Protein AF-0000000077282427 (afdb_homodimer)

Foldseek 3Di:
DDAQKEKEADPVDPVRVVVVVVCVVVVPDYHYHYDDVVVVRLVDPVNCVLPVVSDDTWIGGHPDTDDDD/DDAQKEKEADPVDPVRVVVVVVCVVVVPDYHYHYDDVVVVRLVDPVNCVLPVVSDDTWIGGHPDTDDDD

Organism: Petrolisthes cinctipes (NCBI:txid88211)

Structure (mmCIF, N/CA/C/O backbone):
data_AF-0000000077282427-model_v1
#
loop_
_entity.id
_entity.type
_entity.pdbx_description
1 polymer 'GST N-terminal domain-containing protein'
#
loop_
_atom_site.group_PDB
_atom_site.id
_atom_site.type_symbol
_atom_site.label_atom_id
_atom_site.label_alt_id
_atom_site.label_comp_id
_atom_site.label_asym_id
_atom_site.label_entity_id
_atom_site.label_seq_id
_atom_site.pdbx_PDB_ins_code
_atom_site.Cartn_x
_atom_site.Cartn_y
_atom_site.Cartn_z
_atom_site.occupancy
_atom_site.B_iso_or_equiv
_atom_site.auth_seq_id
_atom_site.auth_comp_id
_atom_site.auth_asym_id
_atom_site.auth_atom_id
_atom_site.pdbx_PDB_model_num
ATOM 1 N N . MET A 1 1 ? -21.703 -11.555 0.45 1 55.91 1 MET A N 1
ATOM 2 C CA . MET A 1 1 ? -21.047 -11.281 -0.827 1 55.91 1 MET A CA 1
ATOM 3 C C . MET A 1 1 ? -19.578 -11.703 -0.793 1 55.91 1 MET A C 1
ATOM 5 O O . MET A 1 1 ? -18.906 -11.531 0.222 1 55.91 1 MET A O 1
ATOM 9 N N . SER A 1 2 ? -19.141 -12.656 -1.739 1 75.31 2 SER A N 1
ATOM 10 C CA . SER A 1 2 ? -17.844 -13.305 -1.682 1 75.31 2 SER A CA 1
ATOM 11 C C . SER A 1 2 ? -16.703 -12.297 -1.83 1 75.31 2 SER A C 1
ATOM 13 O O . SER A 1 2 ? -16.875 -11.258 -2.477 1 75.31 2 SER A O 1
ATOM 15 N N . VAL A 1 3 ? -15.781 -12.391 -0.986 1 85.12 3 VAL A N 1
ATOM 16 C CA . VAL A 1 3 ? -14.633 -11.484 -1.029 1 85.12 3 VAL A CA 1
ATOM 17 C C . VAL A 1 3 ? -13.914 -11.625 -2.369 1 85.12 3 VAL A C 1
ATOM 19 O O . VAL A 1 3 ? -13.461 -12.711 -2.727 1 85.12 3 VAL A O 1
ATOM 22 N N . THR A 1 4 ? -13.945 -10.586 -3.104 1 93 4 THR A N 1
ATOM 23 C CA . THR A 1 4 ? -13.359 -10.656 -4.438 1 93 4 THR A CA 1
ATOM 24 C C . THR A 1 4 ? -11.945 -10.078 -4.445 1 93 4 THR A C 1
ATOM 26 O O . THR A 1 4 ? -11.172 -10.336 -5.363 1 93 4 THR A O 1
ATOM 29 N N . LEU A 1 5 ? -11.648 -9.383 -3.465 1 97.12 5 LEU A N 1
ATOM 30 C CA . LEU A 1 5 ? -10.344 -8.727 -3.406 1 97.12 5 LEU A CA 1
ATOM 31 C C . LEU A 1 5 ? -9.281 -9.672 -2.855 1 97.12 5 LEU A C 1
ATOM 33 O O . LEU A 1 5 ? -9.461 -10.25 -1.782 1 97.12 5 LEU A O 1
ATOM 37 N N . VAL A 1 6 ? -8.211 -9.875 -3.668 1 97.75 6 VAL A N 1
ATOM 3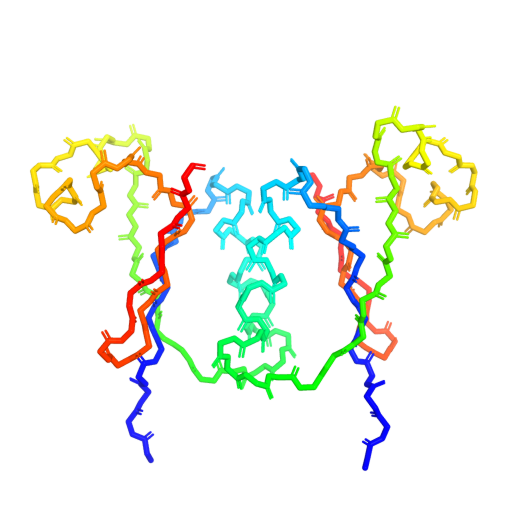8 C CA . VAL A 1 6 ? -7.066 -10.68 -3.252 1 97.75 6 VAL A CA 1
ATOM 39 C C . VAL A 1 6 ? -5.781 -9.867 -3.408 1 97.75 6 VAL A C 1
ATOM 41 O O . VAL A 1 6 ? -5.547 -9.266 -4.457 1 97.75 6 VAL A O 1
ATOM 44 N N . ILE A 1 7 ? -5.023 -9.836 -2.371 1 97.88 7 ILE A N 1
ATOM 45 C CA . ILE A 1 7 ? -3.752 -9.125 -2.391 1 97.88 7 ILE A CA 1
ATOM 46 C C . ILE A 1 7 ? -2.605 -10.102 -2.135 1 97.88 7 ILE A C 1
ATOM 48 O O . ILE A 1 7 ? -2.646 -10.875 -1.178 1 97.88 7 ILE A O 1
ATOM 52 N N . THR A 1 8 ? -1.643 -10.125 -3.008 1 98.12 8 THR A N 1
ATOM 53 C CA . THR A 1 8 ? -0.442 -10.922 -2.777 1 98.12 8 THR A CA 1
ATOM 54 C C . THR A 1 8 ? 0.535 -10.172 -1.871 1 98.12 8 THR A C 1
ATOM 56 O O . THR A 1 8 ? 0.976 -9.07 -2.199 1 98.12 8 THR A O 1
ATOM 59 N N . VAL A 1 9 ? 0.857 -10.844 -0.788 1 97.12 9 VAL A N 1
ATOM 60 C CA . VAL A 1 9 ? 1.595 -10.086 0.213 1 97.12 9 VAL A CA 1
ATOM 61 C C . VAL A 1 9 ? 2.805 -10.883 0.687 1 97.12 9 VAL A C 1
ATOM 63 O O . VAL A 1 9 ? 2.848 -12.109 0.53 1 97.12 9 VAL A O 1
ATOM 66 N N . ASP A 1 10 ? 3.852 -10.18 1.035 1 96.75 10 ASP A N 1
ATOM 67 C CA . ASP A 1 10 ? 5.004 -10.625 1.811 1 96.75 10 ASP A CA 1
ATOM 68 C C . ASP A 1 10 ? 5.332 -9.633 2.926 1 96.75 10 ASP A C 1
ATOM 70 O O . ASP A 1 10 ? 5.375 -8.422 2.697 1 96.75 10 ASP A O 1
ATOM 74 N N . HIS A 1 11 ? 5.598 -10.164 4.102 1 90.06 11 HIS A N 1
ATOM 75 C CA . HIS A 1 11 ? 5.82 -9.289 5.246 1 90.06 11 HIS A CA 1
ATOM 76 C C . HIS A 1 11 ? 7.102 -8.477 5.078 1 90.06 11 HIS A C 1
ATOM 78 O O . HIS A 1 11 ? 7.27 -7.438 5.723 1 90.06 11 HIS A O 1
ATOM 84 N N . LEU A 1 12 ? 7.918 -8.914 4.207 1 92.94 12 LEU A N 1
ATOM 85 C CA . LEU A 1 12 ? 9.203 -8.25 4.023 1 92.94 12 LEU A CA 1
ATOM 86 C C . LEU A 1 12 ? 9.094 -7.137 2.988 1 92.94 12 LEU A C 1
ATOM 88 O O . LEU A 1 12 ? 9.977 -6.281 2.891 1 92.94 12 LEU A O 1
ATOM 92 N N . SER A 1 13 ? 8.07 -7.207 2.27 1 94.69 13 SER A N 1
ATOM 93 C CA . SER A 1 13 ? 7.844 -6.184 1.251 1 94.69 13 SER A CA 1
ATOM 94 C C . SER A 1 13 ? 7.109 -4.98 1.827 1 94.69 13 SER A C 1
ATOM 96 O O . SER A 1 13 ? 5.977 -5.109 2.305 1 94.69 13 SER A O 1
ATOM 98 N N . GLN A 1 14 ? 7.656 -3.84 1.686 1 93.88 14 GLN A N 1
ATOM 99 C CA . GLN A 1 14 ? 7.062 -2.633 2.252 1 93.88 14 GLN A CA 1
ATOM 100 C C . GLN A 1 14 ? 5.746 -2.293 1.561 1 93.88 14 GLN A C 1
ATOM 102 O O . GLN A 1 14 ? 4.73 -2.066 2.223 1 93.88 14 GLN A O 1
ATOM 107 N N . PRO A 1 15 ? 5.68 -2.225 0.26 1 96.19 15 PRO A N 1
ATOM 108 C CA . PRO A 1 15 ? 4.402 -1.91 -0.39 1 96.19 15 PRO A CA 1
ATOM 109 C C . PRO A 1 15 ? 3.316 -2.939 -0.088 1 96.19 15 PRO A C 1
ATOM 111 O O . PRO A 1 15 ? 2.148 -2.578 0.073 1 96.19 15 PRO A O 1
ATOM 114 N N . ALA A 1 16 ? 3.658 -4.191 -0.053 1 96.75 16 ALA A N 1
ATOM 115 C CA . ALA A 1 16 ? 2.68 -5.234 0.238 1 96.75 16 ALA A CA 1
ATOM 116 C C . ALA A 1 16 ? 2.182 -5.133 1.678 1 96.75 16 ALA A C 1
ATOM 118 O O . ALA A 1 16 ? 0.985 -5.277 1.938 1 96.75 16 ALA A O 1
ATOM 119 N N . ARG A 1 17 ? 3.145 -4.883 2.475 1 95.31 17 ARG A N 1
ATOM 120 C CA . ARG A 1 17 ? 2.783 -4.73 3.879 1 95.31 17 ARG A CA 1
ATOM 121 C C . ARG A 1 17 ? 1.87 -3.527 4.082 1 95.31 17 ARG A C 1
ATOM 123 O O . ARG A 1 17 ? 0.914 -3.59 4.859 1 95.31 17 ARG A O 1
ATOM 130 N N . ALA A 1 18 ? 2.16 -2.475 3.414 1 95.56 18 ALA A N 1
ATOM 131 C CA . ALA A 1 18 ? 1.33 -1.274 3.492 1 95.56 18 ALA A CA 1
ATOM 132 C C . ALA A 1 18 ? -0.103 -1.57 3.059 1 95.56 18 ALA A C 1
ATOM 134 O O . ALA A 1 18 ? -1.058 -1.117 3.695 1 95.56 18 ALA A O 1
ATOM 135 N N . LEU A 1 19 ? -0.256 -2.354 2.025 1 97.31 19 LEU A N 1
ATOM 136 C CA . LEU A 1 19 ? -1.589 -2.697 1.54 1 97.31 19 LEU A CA 1
ATOM 137 C C . LEU A 1 19 ? -2.338 -3.545 2.564 1 97.31 19 LEU A C 1
ATOM 139 O O . LEU A 1 19 ? -3.518 -3.309 2.826 1 97.31 19 LEU A O 1
ATOM 143 N N . SER A 1 20 ? -1.647 -4.527 3.08 1 96.38 20 SER A N 1
ATOM 144 C CA . SER A 1 20 ? -2.252 -5.391 4.09 1 96.38 20 SER A CA 1
ATOM 145 C C . SER A 1 20 ? -2.729 -4.586 5.293 1 96.38 20 SER A C 1
ATOM 147 O O . SER A 1 20 ? -3.85 -4.777 5.77 1 96.38 20 SER A O 1
ATOM 149 N N . LEU A 1 21 ? -1.92 -3.695 5.727 1 95.62 21 LEU A N 1
ATOM 150 C CA . LEU A 1 21 ? -2.24 -2.865 6.883 1 95.62 21 LEU A CA 1
ATOM 151 C C . LEU A 1 21 ? -3.453 -1.986 6.602 1 95.62 21 LEU A C 1
ATOM 153 O O . LEU A 1 21 ? -4.355 -1.877 7.438 1 95.62 21 LEU A O 1
ATOM 157 N N . LEU A 1 22 ? -3.434 -1.396 5.434 1 97 22 LEU A N 1
ATOM 158 C CA . LEU A 1 22 ? -4.566 -0.541 5.09 1 97 22 LEU A CA 1
ATOM 159 C C . LEU A 1 22 ? -5.867 -1.332 5.102 1 97 22 LEU A C 1
ATOM 161 O O . LEU A 1 22 ? -6.871 -0.874 5.652 1 97 22 LEU A O 1
ATOM 165 N N . CYS A 1 23 ? -5.871 -2.482 4.5 1 97.25 23 CYS A N 1
ATOM 166 C CA . CYS A 1 23 ? -7.074 -3.312 4.461 1 97.25 23 CYS A CA 1
ATOM 167 C C . CYS A 1 23 ? -7.574 -3.613 5.867 1 97.25 23 CYS A C 1
ATOM 169 O O . CYS A 1 23 ? -8.781 -3.609 6.113 1 97.25 23 CYS A O 1
ATOM 171 N N . ARG A 1 24 ? -6.645 -3.842 6.734 1 95.44 24 ARG A N 1
ATOM 172 C CA . ARG A 1 24 ? -7.008 -4.148 8.117 1 95.44 24 ARG A CA 1
ATOM 173 C C . ARG A 1 24 ? -7.578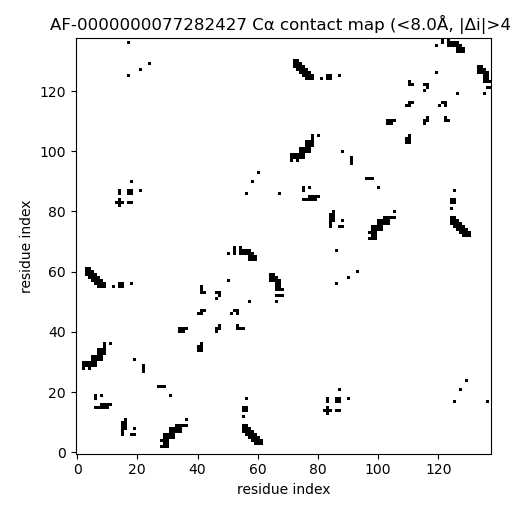 -2.92 8.82 1 95.44 24 ARG A C 1
ATOM 175 O O . ARG A 1 24 ? -8.57 -3.018 9.547 1 95.44 24 ARG A O 1
ATOM 182 N N . VAL A 1 25 ? -7.027 -1.863 8.594 1 94.62 25 VAL A N 1
ATOM 183 C CA . VAL A 1 25 ? -7.43 -0.617 9.242 1 94.62 25 VAL A CA 1
ATOM 184 C C . VAL A 1 25 ? -8.859 -0.261 8.828 1 94.62 25 VAL A C 1
ATOM 186 O O . VAL A 1 25 ? -9.68 0.101 9.68 1 94.62 25 VAL A O 1
ATOM 189 N N . ILE A 1 26 ? -9.18 -0.417 7.59 1 95.25 26 ILE A N 1
ATOM 190 C CA . ILE A 1 26 ? -10.492 0.023 7.117 1 95.25 26 ILE A CA 1
ATOM 191 C C . ILE A 1 26 ? -11.453 -1.161 7.094 1 95.25 26 ILE A C 1
ATOM 193 O O . ILE A 1 26 ? -12.586 -1.039 6.613 1 95.25 26 ILE A O 1
ATOM 197 N N . LYS A 1 27 ? -10.945 -2.303 7.48 1 95.69 27 LYS A N 1
ATOM 198 C CA . LYS A 1 27 ? -11.727 -3.535 7.566 1 95.69 27 LYS A CA 1
ATOM 199 C C . LYS A 1 27 ? -12.328 -3.9 6.211 1 95.69 27 LYS A C 1
ATOM 201 O O . LYS A 1 27 ? -13.492 -4.301 6.125 1 95.69 27 LYS A O 1
ATOM 206 N N . ALA A 1 28 ? -11.516 -3.676 5.254 1 95.88 28 ALA A N 1
ATOM 207 C CA . ALA A 1 28 ? -11.93 -4.09 3.916 1 95.88 28 ALA A CA 1
ATOM 208 C C . ALA A 1 28 ? -11.844 -5.605 3.76 1 95.88 28 ALA A C 1
ATOM 210 O O . ALA A 1 28 ? -10.773 -6.195 3.936 1 95.88 28 ALA A O 1
ATOM 211 N N . PRO A 1 29 ? -12.977 -6.207 3.453 1 96.38 29 PRO A N 1
ATOM 212 C CA . PRO A 1 29 ? -12.875 -7.645 3.205 1 96.38 29 PRO A CA 1
ATOM 213 C C . PRO A 1 29 ? -11.914 -7.984 2.066 1 96.38 29 PRO A C 1
ATOM 215 O O . PRO A 1 29 ? -12.039 -7.441 0.966 1 96.38 29 PRO A O 1
ATOM 218 N N . HIS A 1 30 ? -10.922 -8.797 2.43 1 97.56 30 HIS A N 1
ATOM 219 C CA . HIS A 1 30 ? -9.945 -9.195 1.429 1 97.56 30 HIS A CA 1
ATOM 220 C C . HIS A 1 30 ? -9.281 -10.523 1.804 1 97.56 30 HIS A C 1
ATOM 222 O O . HIS A 1 30 ? -9.312 -10.922 2.969 1 97.56 30 HIS A O 1
ATOM 228 N N . ASN A 1 31 ? -8.805 -11.148 0.784 1 97.31 31 ASN A N 1
ATOM 229 C CA . ASN A 1 31 ? -7.934 -12.297 0.981 1 97.31 31 ASN A CA 1
ATOM 230 C C . ASN A 1 31 ? -6.48 -11.953 0.673 1 97.31 31 ASN A C 1
ATOM 232 O O . ASN A 1 31 ? -6.203 -11.086 -0.16 1 97.31 31 ASN A O 1
ATOM 236 N N . GLU A 1 32 ? -5.617 -12.641 1.448 1 97.5 32 GLU A N 1
ATOM 237 C CA . GLU A 1 32 ? -4.191 -12.453 1.186 1 97.5 32 GLU A CA 1
ATOM 238 C C . GLU A 1 32 ? -3.561 -13.734 0.641 1 97.5 32 GLU A C 1
ATOM 240 O O . GLU A 1 32 ? -3.828 -14.828 1.144 1 97.5 32 GLU A O 1
ATOM 245 N N . LYS A 1 33 ? -2.941 -13.57 -0.426 1 97.25 33 LYS A N 1
ATOM 246 C CA . LYS A 1 33 ? -2.07 -14.625 -0.943 1 97.25 33 LYS A CA 1
ATOM 247 C C . LYS A 1 33 ? -0.619 -14.391 -0.533 1 97.25 33 LYS A C 1
ATOM 249 O O . LYS A 1 33 ? 0.012 -13.43 -0.987 1 97.25 33 LYS A O 1
ATOM 254 N N . TYR A 1 34 ? -0.151 -15.297 0.272 1 97.06 34 TYR A N 1
ATOM 255 C CA . TYR A 1 34 ? 1.194 -15.109 0.803 1 97.06 34 TYR A CA 1
ATOM 256 C C . TYR A 1 34 ? 2.236 -15.742 -0.11 1 97.06 34 TYR A C 1
ATOM 258 O O . TYR A 1 34 ? 2.062 -16.875 -0.566 1 97.06 34 TYR A O 1
ATOM 266 N N . ILE A 1 35 ? 3.283 -14.961 -0.37 1 96.06 35 ILE A N 1
ATOM 267 C CA . ILE A 1 35 ? 4.453 -15.484 -1.069 1 96.06 35 ILE A CA 1
ATOM 268 C C . ILE A 1 35 ? 5.719 -15.133 -0.286 1 96.06 35 ILE A C 1
ATOM 270 O O . ILE A 1 35 ? 5.715 -14.211 0.533 1 96.06 35 ILE A O 1
ATOM 274 N N . GLN A 1 36 ? 6.738 -15.953 -0.479 1 96.56 36 GLN A N 1
ATOM 275 C CA . GLN A 1 36 ? 8.008 -15.734 0.209 1 96.56 36 GLN A CA 1
ATOM 276 C C . GLN A 1 36 ? 9.07 -15.203 -0.75 1 96.56 36 GLN A C 1
ATOM 278 O O . GLN A 1 36 ? 9.68 -15.977 -1.492 1 96.56 36 GLN A O 1
ATOM 283 N N . LEU A 1 37 ? 9.297 -13.969 -0.61 1 96.31 37 LEU A N 1
ATOM 284 C CA . LEU A 1 37 ? 10.297 -13.344 -1.473 1 96.31 37 LEU A CA 1
ATOM 285 C C . LEU A 1 37 ? 11.68 -13.93 -1.229 1 96.31 37 LEU A C 1
ATOM 287 O O . LEU A 1 37 ? 12.422 -14.188 -2.176 1 96.31 37 LEU A O 1
ATOM 291 N N . MET A 1 38 ? 11.914 -14.148 -0.03 1 96.06 38 MET A N 1
ATOM 292 C CA . MET A 1 38 ? 13.234 -14.641 0.364 1 96.06 38 MET A CA 1
ATOM 293 C C . MET A 1 38 ? 13.5 -16.016 -0.241 1 96.06 38 MET A C 1
ATOM 295 O O . MET A 1 38 ? 14.656 -16.406 -0.404 1 96.06 38 MET A O 1
ATOM 299 N N . LYS A 1 39 ? 12.492 -16.766 -0.554 1 96.69 39 LYS A N 1
ATOM 300 C CA . LYS A 1 39 ? 12.633 -18.078 -1.158 1 96.69 39 LYS A CA 1
ATOM 301 C C . LYS A 1 39 ? 12.539 -18 -2.68 1 96.69 39 LYS A C 1
ATOM 303 O O . LYS A 1 39 ? 12.555 -19.031 -3.363 1 96.69 39 LYS A O 1
ATOM 308 N N . GLY A 1 40 ? 12.367 -16.875 -3.16 1 96.5 40 GLY A N 1
ATOM 309 C CA . GLY A 1 40 ? 12.352 -16.656 -4.598 1 96.5 40 GLY A CA 1
ATOM 310 C C . GLY A 1 40 ? 11.039 -17.047 -5.25 1 96.5 40 GLY A C 1
ATOM 311 O O . GLY A 1 40 ? 11 -17.344 -6.445 1 96.5 40 GLY A O 1
ATOM 312 N N . GLN A 1 41 ? 9.992 -17.078 -4.539 1 96.81 41 GLN A N 1
ATOM 313 C CA . GLN A 1 41 ? 8.703 -17.5 -5.082 1 96.81 41 GLN A CA 1
ATOM 314 C C . GLN A 1 41 ? 8.203 -16.516 -6.129 1 96.81 41 GLN A C 1
ATOM 316 O O . GLN A 1 41 ? 7.477 -16.906 -7.051 1 96.81 41 GLN A O 1
ATOM 321 N N . HIS A 1 42 ? 8.57 -15.289 -6.047 1 95.62 42 HIS A N 1
ATOM 322 C CA . HIS A 1 42 ? 8.164 -14.266 -7.004 1 95.62 42 HIS A CA 1
ATOM 323 C C . HIS A 1 42 ? 8.891 -14.438 -8.336 1 95.62 42 HIS A C 1
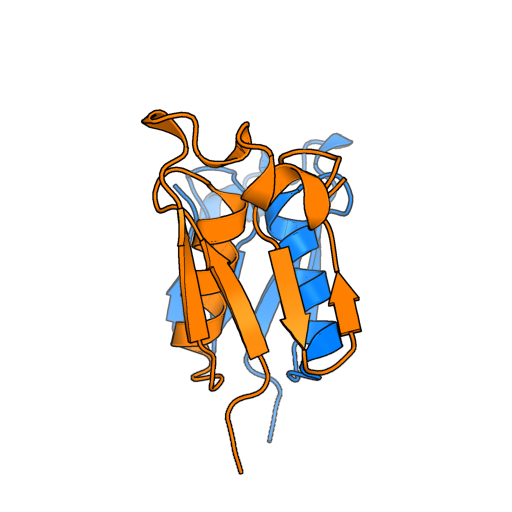ATOM 325 O O . HIS A 1 42 ? 8.555 -13.781 -9.32 1 95.62 42 HIS A O 1
ATOM 331 N N . LEU A 1 43 ? 9.875 -15.352 -8.273 1 96.31 43 LEU A N 1
ATOM 332 C CA . LEU A 1 43 ? 10.656 -15.594 -9.484 1 96.31 43 LEU A CA 1
ATOM 333 C C . LEU A 1 43 ? 10.164 -16.844 -10.211 1 96.31 43 LEU A C 1
ATOM 335 O O . LEU A 1 43 ? 10.562 -17.094 -11.352 1 96.31 43 LEU A O 1
ATOM 339 N N . ARG A 1 44 ? 9.328 -17.609 -9.633 1 96.75 44 ARG A N 1
ATOM 340 C CA . ARG A 1 44 ? 8.82 -18.844 -10.219 1 96.75 44 ARG A CA 1
ATOM 341 C C . ARG A 1 44 ? 7.848 -18.547 -11.359 1 96.75 44 ARG A C 1
ATOM 343 O O . ARG A 1 44 ? 7.18 -17.516 -11.352 1 96.75 44 ARG A O 1
ATOM 350 N N . LYS A 1 45 ? 7.711 -19.547 -12.203 1 97.06 45 LYS A N 1
ATOM 351 C CA . LYS A 1 45 ? 6.859 -19.391 -13.383 1 97.06 45 LYS A CA 1
ATOM 352 C C . LYS A 1 45 ? 5.402 -19.172 -12.984 1 97.06 45 LYS A C 1
ATOM 354 O O . LYS A 1 45 ? 4.695 -18.375 -13.602 1 97.06 45 LYS A O 1
ATOM 359 N N . SER A 1 46 ? 5.012 -19.828 -12.023 1 95.62 46 SER A N 1
ATOM 360 C CA . SER A 1 46 ? 3.637 -19.703 -11.547 1 95.62 46 SER A CA 1
ATOM 361 C C . SER A 1 46 ? 3.305 -18.266 -11.188 1 95.62 46 SER A C 1
ATOM 363 O O . SER A 1 46 ? 2.178 -17.812 -11.398 1 95.62 46 SER A O 1
ATOM 365 N N . PHE A 1 47 ? 4.332 -17.578 -10.586 1 96.94 47 PHE A N 1
ATOM 366 C CA . PHE A 1 47 ? 4.125 -16.172 -10.219 1 96.94 47 PHE A CA 1
ATOM 367 C C . PHE A 1 47 ? 4.355 -15.266 -11.414 1 96.94 47 PHE A C 1
ATOM 369 O O . PHE A 1 47 ? 3.588 -14.328 -11.641 1 96.94 47 PHE A O 1
ATOM 376 N N . THR A 1 48 ? 5.324 -15.625 -12.203 1 95.81 48 THR A N 1
ATOM 377 C CA . THR A 1 48 ? 5.684 -14.734 -13.312 1 95.81 48 THR A CA 1
ATOM 378 C C . THR A 1 48 ? 4.609 -14.766 -14.391 1 95.81 48 THR A C 1
ATOM 380 O O . THR A 1 48 ? 4.473 -13.805 -15.164 1 95.81 48 THR A O 1
ATOM 383 N N . ASP A 1 49 ? 3.787 -15.773 -14.461 1 96.19 49 ASP A N 1
ATOM 384 C CA . ASP A 1 49 ? 2.654 -15.844 -15.383 1 96.19 49 ASP A CA 1
ATOM 385 C C . ASP A 1 49 ? 1.578 -14.828 -15.008 1 96.19 49 ASP A C 1
ATOM 387 O O . ASP A 1 49 ? 0.831 -14.367 -15.867 1 96.19 49 ASP A O 1
ATOM 391 N N . VAL A 1 50 ? 1.451 -14.523 -13.828 1 93.06 50 VAL A N 1
ATOM 392 C CA . VAL A 1 50 ? 0.46 -13.578 -13.32 1 93.06 50 VAL A CA 1
ATOM 393 C C . VAL A 1 50 ? 1.002 -12.156 -13.43 1 93.06 50 VAL A C 1
ATOM 395 O O . VAL A 1 50 ? 0.308 -11.258 -13.906 1 93.06 50 VAL A O 1
ATOM 398 N N . ASN A 1 51 ? 2.268 -11.953 -12.898 1 95.25 51 ASN A N 1
ATOM 399 C CA . ASN A 1 51 ? 2.941 -10.664 -12.914 1 95.25 51 ASN A CA 1
ATOM 400 C C . ASN A 1 51 ? 4.344 -10.766 -13.508 1 95.25 51 ASN A C 1
ATOM 402 O O . ASN A 1 51 ? 5.293 -11.133 -12.812 1 95.25 51 ASN A O 1
ATOM 406 N N . PRO A 1 52 ? 4.48 -10.398 -14.68 1 95.94 52 PRO A N 1
ATOM 407 C CA . PRO A 1 52 ? 5.773 -10.531 -15.352 1 95.94 52 PRO A CA 1
ATOM 408 C C . PRO A 1 52 ? 6.836 -9.594 -14.781 1 95.94 52 PRO A C 1
ATOM 410 O O . PRO A 1 52 ? 8.023 -9.758 -15.055 1 95.94 52 PRO A O 1
ATOM 413 N N . PHE A 1 53 ? 6.449 -8.641 -14 1 95 53 PHE A N 1
ATOM 414 C CA . PHE A 1 53 ? 7.398 -7.699 -13.406 1 95 53 PHE A CA 1
ATOM 415 C C . PHE A 1 53 ? 8.039 -8.289 -12.156 1 95 53 PHE A C 1
ATOM 417 O O . PHE A 1 53 ? 9.016 -7.75 -11.641 1 95 53 PHE A O 1
ATOM 424 N N . LYS A 1 54 ? 7.426 -9.391 -11.625 1 95.06 54 LYS A N 1
ATOM 425 C CA . LYS A 1 54 ? 7.98 -10.156 -10.516 1 95.06 54 LYS A CA 1
ATOM 426 C C . LYS A 1 54 ? 7.988 -9.328 -9.227 1 95.06 54 LYS A C 1
ATOM 428 O O . LYS A 1 54 ? 8.867 -9.5 -8.383 1 95.06 54 LYS A O 1
ATOM 433 N N . LYS A 1 55 ? 7.047 -8.367 -9.148 1 94.19 55 LYS A N 1
ATOM 434 C CA . LYS A 1 55 ? 6.957 -7.473 -7.996 1 94.19 55 LYS A CA 1
ATOM 435 C C . LYS A 1 55 ? 5.656 -7.699 -7.227 1 94.19 55 LYS A C 1
ATOM 437 O O . LYS A 1 55 ? 4.656 -8.133 -7.801 1 94.19 55 LYS A O 1
ATOM 442 N N . ILE A 1 56 ? 5.762 -7.391 -5.934 1 95.56 56 ILE A N 1
ATOM 443 C 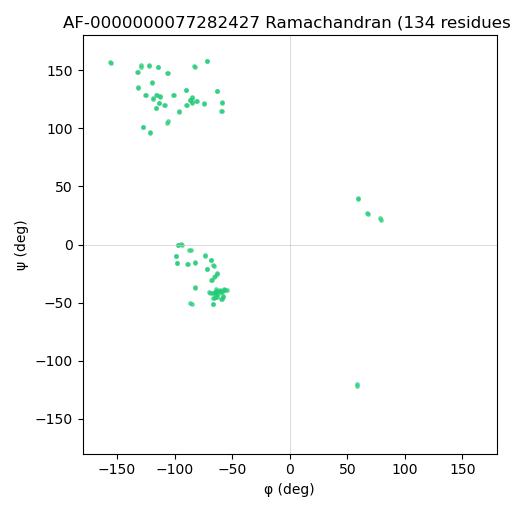CA . ILE A 1 56 ? 4.551 -7.383 -5.121 1 95.56 56 ILE A CA 1
ATOM 444 C C . ILE A 1 56 ? 4.367 -6.012 -4.477 1 95.56 56 ILE A C 1
ATOM 446 O O . ILE A 1 56 ? 5.332 -5.262 -4.312 1 95.56 56 ILE A O 1
ATOM 450 N N . PRO A 1 57 ? 3.018 -5.605 -4.133 1 97 57 PRO A N 1
ATOM 451 C CA . PRO A 1 57 ? 1.812 -6.438 -4.121 1 97 57 PRO A CA 1
ATOM 452 C C . PRO A 1 57 ? 1.18 -6.582 -5.504 1 97 57 PRO A C 1
ATOM 454 O O . PRO A 1 57 ? 1.433 -5.762 -6.391 1 97 57 PRO A O 1
ATOM 457 N N . VAL A 1 58 ? 0.456 -7.711 -5.703 1 97.5 58 VAL A N 1
ATOM 458 C CA . VAL A 1 58 ? -0.521 -7.871 -6.773 1 97.5 58 VAL A CA 1
ATOM 459 C C . VAL A 1 58 ? -1.933 -7.703 -6.215 1 97.5 58 VAL A C 1
ATOM 461 O O . VAL A 1 58 ? -2.273 -8.289 -5.184 1 97.5 58 VAL A O 1
ATOM 464 N N . ILE A 1 59 ? -2.732 -6.875 -6.816 1 97.62 59 ILE A N 1
ATOM 465 C CA . ILE A 1 59 ? -4.113 -6.66 -6.398 1 97.62 59 ILE A CA 1
ATOM 466 C C . ILE A 1 59 ? -5.066 -7.273 -7.426 1 97.62 59 ILE A C 1
ATOM 468 O O . ILE A 1 59 ? -5.012 -6.941 -8.609 1 97.62 59 ILE A O 1
ATOM 472 N N . GLN A 1 60 ? -5.855 -8.188 -7.004 1 97.25 60 GLN A N 1
ATOM 473 C CA . GLN A 1 60 ? -6.895 -8.797 -7.824 1 97.25 60 GLN A CA 1
ATOM 474 C C . GLN A 1 60 ? -8.281 -8.508 -7.258 1 97.25 60 GLN A C 1
ATOM 476 O O . GLN A 1 60 ? -8.594 -8.883 -6.125 1 97.25 60 GLN A O 1
ATOM 481 N N . ASP A 1 61 ? -9.094 -7.82 -8.008 1 96.56 61 ASP A N 1
ATOM 482 C CA . ASP A 1 61 ? -10.484 -7.562 -7.641 1 96.56 61 ASP A CA 1
ATOM 483 C C . ASP A 1 61 ? -11.438 -8.102 -8.703 1 96.56 61 ASP A C 1
ATOM 485 O O . ASP A 1 61 ? -11.742 -7.41 -9.68 1 96.56 61 ASP A O 1
ATOM 489 N N . GLY A 1 62 ? -11.883 -9.281 -8.391 1 93.94 62 GLY A N 1
ATOM 490 C CA . GLY A 1 62 ? -12.625 -9.945 -9.445 1 93.94 62 GLY A CA 1
ATOM 491 C C . GLY A 1 62 ? -11.828 -10.125 -10.719 1 93.94 62 GLY A C 1
ATOM 492 O O . GLY A 1 62 ? -10.773 -10.766 -10.711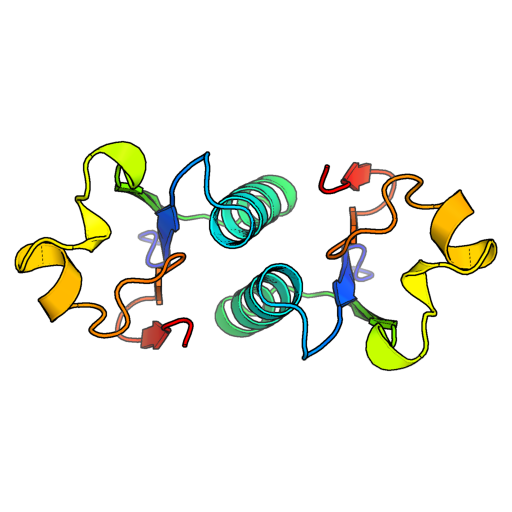 1 93.94 62 GLY A O 1
ATOM 493 N N . ASN A 1 63 ? -12.281 -9.586 -11.742 1 94.69 63 ASN A N 1
ATOM 494 C CA . ASN A 1 63 ? -11.602 -9.719 -13.023 1 94.69 63 ASN A CA 1
ATOM 495 C C . ASN A 1 63 ? -10.539 -8.633 -13.211 1 94.69 63 ASN A C 1
ATOM 497 O O . ASN A 1 63 ? -9.773 -8.664 -14.18 1 94.69 63 ASN A O 1
ATOM 501 N N . LEU A 1 64 ? -10.461 -7.766 -12.344 1 95.12 64 LEU A N 1
ATOM 502 C CA . LEU A 1 64 ? -9.5 -6.672 -12.422 1 95.12 64 LEU A CA 1
ATOM 503 C C . LEU A 1 64 ? -8.18 -7.059 -11.758 1 95.12 64 LEU A C 1
ATOM 505 O O . LEU A 1 64 ? -8.164 -7.48 -10.602 1 95.12 64 LEU A O 1
ATOM 509 N N . LEU A 1 65 ? -7.078 -7.035 -12.555 1 96.44 65 LEU A N 1
ATOM 510 C CA . LEU A 1 65 ? -5.727 -7.312 -12.062 1 96.44 65 LEU A CA 1
ATOM 511 C C . LEU A 1 65 ? -4.855 -6.062 -12.148 1 96.44 65 LEU A C 1
ATOM 513 O O . LEU A 1 65 ? -4.727 -5.457 -13.211 1 96.44 65 LEU A O 1
ATOM 517 N N . ILE A 1 66 ? -4.367 -5.688 -11.047 1 95.69 66 ILE A N 1
ATOM 518 C CA . ILE A 1 66 ? -3.504 -4.516 -10.984 1 95.69 66 ILE A CA 1
ATOM 519 C C . ILE A 1 66 ? -2.1 -4.93 -10.555 1 95.69 66 ILE A C 1
ATOM 521 O O . ILE A 1 66 ? -1.927 -5.582 -9.523 1 95.69 66 ILE A O 1
ATOM 525 N N . LEU A 1 67 ? -1.099 -4.496 -11.328 1 93.88 67 LEU A N 1
ATOM 526 C CA . LEU A 1 67 ? 0.293 -4.879 -11.109 1 93.88 67 LEU A CA 1
ATOM 527 C C . LEU A 1 67 ? 1.158 -3.65 -10.844 1 93.88 67 LEU A C 1
ATOM 529 O O . LEU A 1 67 ? 0.862 -2.559 -11.336 1 93.88 67 LEU A O 1
ATOM 533 N N . GLU A 1 68 ? 2.043 -3.797 -9.93 1 85.38 68 GLU A N 1
ATOM 534 C CA . GLU A 1 68 ? 3.066 -2.781 -9.703 1 85.38 68 GLU A CA 1
ATOM 535 C C . GLU A 1 68 ? 4.25 -2.977 -10.648 1 85.38 68 GLU A C 1
ATOM 537 O O . GLU A 1 68 ? 4.68 -4.105 -10.891 1 85.38 68 GLU A O 1
ATOM 542 N N . ARG A 1 69 ? 4.453 -1.841 -11.289 1 76.69 69 ARG A N 1
ATOM 543 C CA . ARG A 1 69 ? 5.559 -1.917 -12.234 1 76.69 69 ARG A CA 1
ATOM 544 C C . ARG A 1 69 ? 6.863 -1.444 -11.594 1 76.69 69 ARG A C 1
ATOM 546 O O . ARG A 1 69 ? 6.848 -0.591 -10.703 1 76.69 69 ARG A O 1
ATOM 553 N N . MET B 1 1 ? -21.281 10.422 6.387 1 56.19 1 MET B N 1
ATOM 554 C CA . MET B 1 1 ? -20.234 10.203 7.387 1 56.19 1 MET B CA 1
ATOM 555 C C . MET B 1 1 ? -18.875 10.68 6.871 1 56.19 1 MET B C 1
ATOM 557 O O . MET B 1 1 ? -18.562 10.523 5.691 1 56.19 1 MET B O 1
ATOM 561 N N . SER B 1 2 ? -18.203 11.656 7.613 1 75.44 2 SER B N 1
ATOM 562 C CA . SER B 1 2 ? -17.016 12.359 7.137 1 75.44 2 SER B CA 1
ATOM 563 C C . SER B 1 2 ? -15.852 11.398 6.918 1 75.44 2 SER B C 1
ATOM 565 O O . SER B 1 2 ? -15.758 10.367 7.586 1 75.44 2 SER B O 1
ATOM 567 N N . VAL B 1 3 ? -15.234 11.508 5.812 1 85.31 3 VAL B N 1
ATOM 568 C CA . VAL B 1 3 ? -14.094 10.656 5.488 1 85.31 3 VAL B CA 1
ATOM 569 C C . VAL B 1 3 ? -12.992 10.844 6.531 1 85.31 3 VAL B C 1
ATOM 571 O O . VAL B 1 3 ? -12.5 11.953 6.73 1 85.31 3 VAL B O 1
ATOM 574 N N . THR B 1 4 ? -12.734 9.82 7.246 1 93.12 4 THR B N 1
ATOM 575 C CA . THR B 1 4 ? -11.758 9.922 8.328 1 93.12 4 THR B CA 1
ATOM 576 C C . THR B 1 4 ? -10.391 9.406 7.875 1 93.12 4 THR B C 1
ATOM 578 O O . THR B 1 4 ? -9.375 9.695 8.508 1 93.12 4 THR B O 1
ATOM 581 N N . LEU B 1 5 ? -10.383 8.727 6.848 1 97.19 5 LEU B N 1
ATOM 582 C CA . LEU B 1 5 ? -9.141 8.125 6.371 1 97.19 5 LEU B CA 1
ATOM 583 C C . LEU B 1 5 ? -8.352 9.117 5.516 1 97.19 5 LEU B C 1
ATOM 585 O O . LEU B 1 5 ? -8.883 9.68 4.559 1 97.19 5 LEU B O 1
ATOM 589 N N . VAL B 1 6 ? -7.098 9.383 5.957 1 97.75 6 VAL B N 1
ATOM 590 C CA . VAL B 1 6 ? -6.176 10.234 5.203 1 97.75 6 VAL B CA 1
ATOM 591 C C . VAL B 1 6 ? -4.875 9.477 4.941 1 97.75 6 VAL B C 1
ATOM 593 O O . VAL B 1 6 ? -4.297 8.891 5.855 1 97.75 6 VAL B O 1
ATOM 596 N N . ILE B 1 7 ? -4.477 9.469 3.709 1 97.88 7 ILE B N 1
ATOM 597 C CA . ILE B 1 7 ? -3.236 8.805 3.318 1 97.88 7 ILE B CA 1
ATOM 598 C C . ILE B 1 7 ? -2.273 9.828 2.719 1 97.88 7 ILE B C 1
ATOM 600 O O . ILE B 1 7 ? -2.648 10.594 1.828 1 97.88 7 ILE B O 1
ATOM 604 N N . THR B 1 8 ? -1.091 9.906 3.252 1 98.19 8 THR B N 1
ATOM 605 C CA . THR B 1 8 ? -0.06 10.75 2.656 1 98.19 8 THR B CA 1
ATOM 606 C C . THR B 1 8 ? 0.604 10.039 1.479 1 98.19 8 THR B C 1
ATOM 608 O O . THR B 1 8 ? 1.17 8.953 1.639 1 98.19 8 THR B O 1
ATOM 611 N N . VAL B 1 9 ? 0.54 10.711 0.341 1 97.31 9 VAL B N 1
ATOM 612 C CA . VAL B 1 9 ? 0.949 9.977 -0.852 1 97.31 9 VAL B CA 1
ATOM 613 C C . VAL B 1 9 ? 1.913 10.828 -1.677 1 97.31 9 VAL B C 1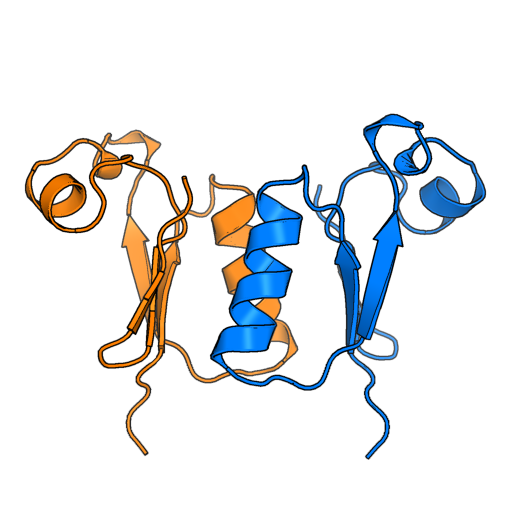
ATOM 615 O O . VAL B 1 9 ? 1.958 12.055 -1.525 1 97.31 9 VAL B O 1
ATOM 618 N N . ASP B 1 10 ? 2.822 10.18 -2.344 1 96.88 10 ASP B N 1
ATOM 619 C CA . ASP B 1 10 ? 3.648 10.664 -3.445 1 96.88 10 ASP B CA 1
ATOM 620 C C . ASP B 1 10 ? 3.648 9.672 -4.609 1 96.88 10 ASP B C 1
ATOM 622 O O . ASP B 1 10 ? 3.83 8.477 -4.406 1 96.88 10 ASP B O 1
ATOM 626 N N . HIS B 1 11 ? 3.479 10.188 -5.805 1 90.38 11 HIS B N 1
ATOM 627 C CA . HIS B 1 11 ? 3.363 9.312 -6.965 1 90.38 11 HIS B CA 1
ATOM 628 C C . HIS B 1 11 ? 4.668 8.57 -7.223 1 90.38 11 HIS B C 1
ATOM 630 O O . HIS B 1 11 ? 4.676 7.531 -7.891 1 90.38 11 HIS B O 1
ATOM 636 N N . LEU B 1 12 ? 5.715 9.07 -6.668 1 93.06 12 LEU B N 1
ATOM 637 C CA . LEU B 1 12 ? 7.023 8.461 -6.906 1 93.06 12 LEU B CA 1
ATOM 638 C C . LEU B 1 12 ? 7.301 7.359 -5.895 1 93.06 12 LEU B C 1
ATOM 640 O O . LEU B 1 12 ? 8.211 6.551 -6.086 1 93.06 12 LEU B O 1
ATOM 644 N N . SER B 1 13 ? 6.57 7.383 -4.887 1 94.81 13 SER B N 1
ATOM 645 C CA . SER B 1 13 ? 6.727 6.363 -3.854 1 94.81 13 SER B CA 1
ATOM 646 C C . SER B 1 13 ? 5.898 5.121 -4.172 1 94.81 13 SER B C 1
ATOM 648 O O . SER B 1 13 ? 4.672 5.191 -4.262 1 94.81 13 SER B O 1
ATOM 650 N N . GLN B 1 14 ? 6.516 4.012 -4.223 1 93.94 14 GLN B N 1
ATOM 651 C CA . GLN B 1 14 ? 5.824 2.775 -4.578 1 93.94 14 GLN B CA 1
ATOM 652 C C . GLN B 1 14 ? 4.812 2.383 -3.506 1 93.94 14 GLN B C 1
ATOM 654 O O . GLN B 1 14 ? 3.65 2.109 -3.812 1 93.94 14 GLN B O 1
ATOM 659 N N . PRO B 1 15 ? 5.156 2.316 -2.25 1 96.25 15 PRO B N 1
ATOM 660 C CA . PRO B 1 15 ? 4.172 1.951 -1.232 1 96.25 15 PRO B CA 1
ATOM 661 C C . PRO B 1 15 ? 3 2.93 -1.167 1 96.25 15 PRO B C 1
ATOM 663 O O . PRO B 1 15 ? 1.856 2.518 -0.957 1 96.25 15 PRO B O 1
ATOM 666 N N . ALA B 1 16 ? 3.252 4.195 -1.287 1 96.75 16 ALA B N 1
ATOM 667 C CA . ALA B 1 16 ? 2.186 5.191 -1.244 1 96.75 16 ALA B CA 1
ATOM 668 C C . ALA B 1 16 ? 1.265 5.062 -2.455 1 96.75 16 ALA B C 1
ATOM 670 O O . ALA B 1 16 ? 0.041 5.152 -2.324 1 96.75 16 ALA B O 1
ATOM 671 N N . ARG B 1 17 ? 1.948 4.844 -3.514 1 95.31 17 ARG B N 1
ATOM 672 C CA . ARG B 1 17 ? 1.171 4.672 -4.738 1 95.31 17 ARG B CA 1
ATOM 673 C C . ARG B 1 17 ? 0.292 3.426 -4.652 1 95.31 17 ARG B C 1
ATOM 675 O O . ARG B 1 17 ? -0.862 3.445 -5.086 1 95.31 17 ARG B O 1
ATOM 682 N N . ALA B 1 18 ? 0.814 2.398 -4.117 1 95.56 18 ALA B N 1
ATOM 683 C CA . ALA B 1 18 ? 0.053 1.165 -3.941 1 95.56 18 ALA B CA 1
ATOM 684 C C . ALA B 1 18 ? -1.183 1.402 -3.078 1 95.56 18 ALA B C 1
ATOM 686 O O . ALA B 1 18 ? -2.268 0.904 -3.387 1 95.56 18 ALA B O 1
ATOM 687 N N . LEU B 1 19 ? -1.042 2.18 -2.035 1 97.38 19 LEU B N 1
ATOM 688 C CA . LEU B 1 19 ? -2.168 2.469 -1.153 1 97.38 19 LEU B CA 1
ATOM 689 C C . LEU B 1 19 ? -3.236 3.275 -1.884 1 97.38 19 LEU B C 1
ATOM 691 O O . LEU B 1 19 ? -4.43 2.988 -1.764 1 97.38 19 LEU B O 1
ATOM 695 N N . SER B 1 20 ? -2.787 4.285 -2.588 1 96.44 20 SER B N 1
ATOM 696 C CA . SER B 1 20 ? -3.713 5.113 -3.352 1 96.44 20 SER B CA 1
ATOM 697 C C . SER B 1 20 ? -4.508 4.281 -4.348 1 96.44 20 SER B C 1
ATOM 699 O O . SER B 1 20 ? -5.73 4.422 -4.449 1 96.44 20 SER B O 1
ATOM 701 N N . LEU B 1 21 ? -3.834 3.432 -5.023 1 95.62 21 LEU B N 1
ATOM 702 C CA . LEU B 1 21 ? -4.465 2.58 -6.023 1 95.62 21 LEU B CA 1
ATOM 703 C C . LEU B 1 21 ? -5.488 1.65 -5.383 1 95.62 21 LEU B C 1
ATOM 705 O O . LEU B 1 21 ? -6.602 1.5 -5.891 1 95.62 21 LEU B O 1
ATOM 709 N N . LEU B 1 22 ? -5.086 1.058 -4.293 1 97 22 LEU B N 1
ATOM 710 C CA . LEU B 1 22 ? -6.012 0.157 -3.615 1 97 22 LEU B CA 1
ATOM 711 C C . LEU B 1 22 ? -7.285 0.89 -3.211 1 97 22 LEU B C 1
ATOM 713 O O . LEU B 1 22 ? -8.391 0.385 -3.424 1 97 22 LEU B O 1
ATOM 717 N N . CYS B 1 23 ? -7.148 2.043 -2.627 1 97.25 23 CYS B N 1
ATOM 718 C CA . CYS B 1 23 ? -8.305 2.818 -2.203 1 97.25 23 CYS B CA 1
ATOM 719 C C . CYS B 1 23 ? -9.242 3.09 -3.377 1 97.25 23 CYS B C 1
ATOM 721 O O . CYS B 1 23 ? -10.461 3.031 -3.229 1 97.25 23 CYS B O 1
ATOM 723 N N . ARG B 1 24 ? -8.656 3.357 -4.484 1 95.44 24 ARG B N 1
ATOM 724 C CA . ARG B 1 24 ? -9.445 3.641 -5.672 1 95.44 24 ARG B CA 1
ATOM 725 C C . ARG B 1 24 ? -10.156 2.385 -6.172 1 95.44 24 ARG B C 1
ATOM 727 O O . ARG B 1 24 ? -11.328 2.436 -6.551 1 95.44 24 ARG B O 1
ATOM 734 N N . VAL B 1 25 ? -9.508 1.345 -6.156 1 94.5 25 VAL B N 1
ATOM 735 C CA . VAL B 1 25 ? -10.039 0.078 -6.652 1 94.5 25 VAL B CA 1
ATOM 736 C C . VAL B 1 25 ? -11.25 -0.339 -5.82 1 94.5 25 VAL B C 1
ATOM 738 O O . VAL B 1 25 ? -12.281 -0.744 -6.367 1 94.5 25 VAL B O 1
ATOM 741 N N . ILE B 1 26 ? -11.172 -0.192 -4.535 1 95.25 26 ILE B N 1
ATOM 742 C CA . ILE B 1 26 ? -12.242 -0.69 -3.68 1 95.25 26 ILE B CA 1
ATOM 743 C C . ILE B 1 26 ? -13.203 0.448 -3.338 1 95.25 26 ILE B C 1
ATOM 745 O O . ILE B 1 26 ? -14.117 0.275 -2.529 1 95.25 26 ILE B O 1
ATOM 749 N N . LYS B 1 27 ? -12.883 1.603 -3.848 1 95.81 27 LYS B N 1
ATOM 750 C CA . LYS B 1 27 ? -13.703 2.797 -3.668 1 95.81 27 LYS B CA 1
ATOM 751 C C . LYS B 1 27 ? -13.852 3.141 -2.188 1 9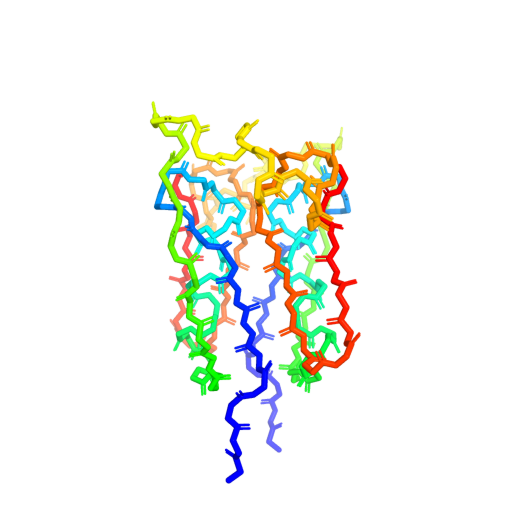5.81 27 LYS B C 1
ATOM 753 O O . LYS B 1 27 ? -14.945 3.484 -1.735 1 95.81 27 LYS B O 1
ATOM 758 N N . ALA B 1 28 ? -12.781 2.967 -1.542 1 95.81 28 ALA B N 1
ATOM 759 C CA . ALA B 1 28 ? -12.773 3.365 -0.137 1 95.81 28 ALA B CA 1
ATOM 760 C C . ALA B 1 28 ? -12.703 4.883 0.001 1 95.81 28 ALA B C 1
ATOM 762 O O . ALA B 1 28 ? -11.773 5.52 -0.497 1 95.81 28 ALA B O 1
ATOM 763 N N . PRO B 1 29 ? -13.703 5.418 0.661 1 96.38 29 PRO B N 1
ATOM 764 C CA . PRO B 1 29 ? -13.602 6.863 0.879 1 96.38 29 PRO B CA 1
ATOM 765 C C . PRO B 1 29 ? -12.344 7.25 1.661 1 96.38 29 PRO B C 1
ATOM 767 O O . PRO B 1 29 ? -12.094 6.703 2.736 1 96.38 29 PRO B O 1
ATOM 770 N N . HIS B 1 30 ? -11.547 8.117 1.014 1 97.56 30 HIS B N 1
ATOM 771 C CA . HIS B 1 30 ? -10.328 8.578 1.66 1 97.56 30 HIS B CA 1
ATOM 772 C C . HIS B 1 30 ? -9.883 9.922 1.105 1 97.56 30 HIS B C 1
ATOM 774 O O . HIS B 1 30 ? -10.297 10.32 0.013 1 97.56 30 HIS B O 1
ATOM 780 N N . ASN B 1 31 ? -9.133 10.57 1.931 1 97.31 31 ASN B N 1
ATOM 781 C CA . ASN B 1 31 ? -8.422 11.758 1.477 1 97.31 31 ASN B CA 1
ATOM 782 C C . ASN B 1 31 ? -6.93 11.484 1.306 1 97.31 31 ASN B C 1
ATOM 784 O O . ASN B 1 31 ? -6.367 10.633 1.995 1 97.31 31 ASN B O 1
ATOM 788 N N . GLU B 1 32 ? -6.387 12.203 0.3 1 97.5 32 GLU B N 1
ATOM 789 C CA . GLU B 1 32 ? -4.945 12.086 0.096 1 97.5 32 GLU B CA 1
ATOM 790 C C . GLU B 1 32 ? -4.234 13.391 0.427 1 97.5 32 GLU B C 1
ATOM 792 O O . GLU B 1 32 ? -4.695 14.469 0.043 1 97.5 32 GLU B O 1
ATOM 797 N N . LYS B 1 33 ? -3.277 13.273 1.241 1 97.25 33 LYS B N 1
ATOM 798 C CA . LYS B 1 33 ? -2.334 14.367 1.462 1 97.25 33 LYS B CA 1
ATOM 799 C C . LYS B 1 33 ? -1.08 14.188 0.609 1 97.25 33 LYS B C 1
ATOM 801 O O . LYS B 1 33 ? -0.298 13.258 0.83 1 97.25 33 LYS B O 1
ATOM 806 N N . TYR B 1 34 ? -0.932 15.117 -0.299 1 97.06 34 TYR B N 1
ATOM 807 C CA . TYR B 1 34 ? 0.182 14.977 -1.231 1 97.06 34 TYR B CA 1
ATOM 808 C C . TYR B 1 34 ? 1.432 15.664 -0.691 1 97.06 34 TYR B C 1
ATOM 810 O O . TYR B 1 34 ? 1.364 16.797 -0.195 1 97.06 34 TYR B O 1
ATOM 818 N N . ILE B 1 35 ? 2.539 14.93 -0.781 1 96 35 ILE B N 1
ATOM 819 C CA . ILE B 1 35 ? 3.848 15.508 -0.488 1 96 35 ILE B CA 1
ATOM 820 C C . ILE B 1 35 ? 4.812 15.211 -1.635 1 96 35 ILE B C 1
ATOM 822 O O . ILE B 1 35 ? 4.598 14.266 -2.404 1 96 35 ILE B O 1
ATOM 826 N N . GLN B 1 36 ? 5.781 16.094 -1.776 1 96.56 36 GLN B N 1
ATOM 827 C CA . GLN B 1 36 ? 6.773 15.914 -2.832 1 96.56 36 GLN B CA 1
ATOM 828 C C . GLN B 1 36 ? 8.109 15.445 -2.262 1 96.56 36 GLN B C 1
ATOM 830 O O . GLN B 1 36 ? 8.891 16.25 -1.745 1 96.56 36 GLN B O 1
ATOM 835 N N . LEU B 1 37 ? 8.359 14.227 -2.484 1 96.38 37 LEU B N 1
ATOM 836 C CA . LEU B 1 37 ? 9.602 13.648 -1.983 1 96.38 37 LEU B CA 1
ATOM 837 C C . LEU B 1 37 ? 10.805 14.297 -2.652 1 96.38 37 LEU B C 1
ATOM 839 O O . LEU B 1 37 ? 11.805 14.594 -1.991 1 96.38 37 LEU B O 1
ATOM 843 N N . MET B 1 38 ? 10.633 14.5 -3.867 1 96.06 38 MET B N 1
ATOM 844 C CA . MET B 1 38 ? 11.734 15.047 -4.656 1 96.06 38 MET B CA 1
ATOM 845 C C . MET B 1 38 ? 12.117 16.438 -4.164 1 96.06 38 MET B C 1
ATOM 847 O O . MET B 1 38 ? 13.25 16.875 -4.375 1 96.06 38 MET B O 1
ATOM 851 N N . LYS B 1 39 ? 11.219 17.141 -3.547 1 96.75 39 LYS B N 1
ATOM 852 C CA . LYS B 1 39 ? 11.484 18.469 -3.01 1 96.75 39 LYS B CA 1
ATOM 853 C C . LYS B 1 39 ? 11.891 18.391 -1.54 1 96.75 39 LYS B C 1
ATOM 855 O O . LYS B 1 39 ? 12.078 19.422 -0.893 1 96.75 39 LYS B O 1
ATOM 860 N N . GLY B 1 40 ? 11.93 17.266 -1.024 1 96.56 40 GLY B N 1
ATOM 861 C CA . GLY B 1 40 ? 12.391 17.062 0.342 1 96.56 40 GLY B CA 1
ATOM 862 C C . GLY B 1 40 ? 11.336 17.391 1.38 1 96.56 40 GLY B C 1
ATOM 863 O O . GLY B 1 40 ? 11.664 17.703 2.529 1 96.56 40 GLY B O 1
ATOM 864 N N . GLN B 1 41 ? 10.117 17.391 1.028 1 96.88 41 GLN B N 1
ATOM 865 C CA . GLN B 1 41 ? 9.055 17.75 1.956 1 96.88 41 GLN B CA 1
ATOM 866 C C . GLN B 1 41 ? 8.953 16.75 3.105 1 96.88 41 GLN B C 1
ATOM 868 O O . GLN B 1 41 ? 8.547 17.109 4.211 1 96.88 41 GLN B O 1
ATOM 873 N N . HIS B 1 42 ? 9.336 15.539 2.904 1 95.62 42 HIS B N 1
ATOM 874 C CA . HIS B 1 42 ? 9.305 14.508 3.936 1 95.62 42 HIS B CA 1
ATOM 875 C C . HIS B 1 42 ? 10.406 14.727 4.969 1 95.62 42 HIS B C 1
ATOM 877 O O . HIS B 1 42 ? 10.422 14.07 6.008 1 95.62 42 HIS B O 1
ATOM 883 N N . LEU B 1 43 ? 11.281 15.672 4.602 1 96.38 43 LEU B N 1
ATOM 884 C CA . LEU B 1 43 ? 12.391 15.961 5.504 1 96.38 43 LEU B CA 1
ATOM 885 C C . LEU B 1 43 ? 12.094 17.188 6.355 1 96.38 43 LEU B C 1
ATOM 887 O O . LEU B 1 43 ? 12.82 17.484 7.309 1 96.38 43 LEU B O 1
ATOM 891 N N . ARG B 1 44 ? 11.078 17.906 6.078 1 96.75 44 ARG B N 1
ATOM 892 C CA . ARG B 1 44 ? 10.719 19.125 6.809 1 96.75 44 ARG B CA 1
ATOM 893 C C . ARG B 1 44 ? 10.18 18.781 8.195 1 96.75 44 ARG B C 1
ATOM 895 O O . ARG B 1 44 ? 9.594 17.719 8.398 1 96.75 44 ARG B O 1
ATOM 902 N N . LYS B 1 45 ? 10.281 19.781 9.039 1 97.06 45 LYS B N 1
ATOM 903 C CA . LYS B 1 45 ? 9.859 19.594 10.43 1 97.06 45 LYS B CA 1
ATOM 904 C C . LYS B 1 45 ? 8.359 19.312 10.516 1 97.06 45 LYS B C 1
ATOM 906 O O . LYS B 1 45 ? 7.926 18.484 11.32 1 97.06 45 LYS B O 1
ATOM 911 N N . SER B 1 46 ? 7.66 19.969 9.758 1 95.69 46 SER B N 1
ATOM 912 C CA . SER B 1 46 ? 6.215 19.781 9.742 1 95.69 46 SER B CA 1
ATOM 913 C C . SER B 1 46 ? 5.855 18.312 9.5 1 95.69 46 SER B C 1
ATOM 915 O O . SER B 1 46 ? 4.883 17.812 10.062 1 95.69 46 SER B O 1
ATOM 917 N N . PHE B 1 47 ? 6.664 17.672 8.578 1 97 47 PHE B N 1
ATOM 918 C CA . PHE B 1 47 ? 6.418 16.266 8.281 1 97 47 PHE B CA 1
ATOM 919 C C . PHE B 1 47 ? 7.059 15.367 9.336 1 97 47 PHE B C 1
ATOM 921 O O . PHE B 1 47 ? 6.441 14.398 9.789 1 97 47 PHE B O 1
ATOM 928 N N . THR B 1 48 ? 8.203 15.781 9.789 1 95.81 48 THR B N 1
ATOM 929 C CA . THR B 1 48 ? 8.93 14.922 10.719 1 95.81 48 THR B CA 1
ATOM 930 C C . THR B 1 48 ? 8.25 14.906 12.086 1 95.81 48 THR B C 1
ATOM 932 O O . THR B 1 48 ? 8.406 13.953 12.852 1 95.81 48 THR B O 1
ATOM 935 N N . ASP B 1 49 ? 7.449 15.867 12.422 1 96.25 49 ASP B N 1
ATOM 936 C CA . ASP B 1 49 ? 6.656 15.898 13.648 1 96.25 49 ASP B CA 1
ATOM 937 C C . ASP B 1 49 ? 5.57 14.828 13.625 1 96.25 49 ASP B C 1
ATOM 939 O O . ASP B 1 49 ? 5.156 14.328 14.68 1 96.25 49 ASP B O 1
ATOM 943 N N . VAL B 1 50 ? 5.09 14.492 12.531 1 93.19 50 VAL B N 1
ATOM 944 C CA . VAL B 1 50 ? 4.035 13.5 12.359 1 93.19 50 VAL B CA 1
ATOM 945 C C . VAL B 1 50 ? 4.648 12.102 12.273 1 93.19 50 VAL B C 1
ATOM 947 O O . VAL B 1 50 ? 4.188 11.18 12.945 1 93.19 50 VAL B O 1
ATOM 950 N N . ASN B 1 51 ? 5.695 11.961 11.367 1 95.38 51 ASN B N 1
ATOM 951 C CA . ASN B 1 51 ? 6.402 10.703 11.164 1 95.38 51 ASN B CA 1
ATOM 952 C C . ASN B 1 51 ? 7.914 10.875 11.289 1 95.38 51 ASN B C 1
ATOM 954 O O . ASN B 1 51 ? 8.57 11.281 10.328 1 95.38 51 ASN B O 1
ATOM 958 N N . PRO B 1 52 ? 8.43 10.523 12.352 1 95.94 52 PRO B N 1
ATOM 959 C CA . PRO B 1 52 ? 9.859 10.727 12.578 1 95.94 52 PRO B CA 1
ATOM 960 C C . PRO B 1 52 ? 10.727 9.836 11.695 1 95.94 52 PRO B C 1
ATOM 962 O O . PRO B 1 52 ? 11.938 10.062 11.578 1 95.94 52 PRO B O 1
ATOM 965 N N . PHE B 1 53 ? 10.156 8.852 11.07 1 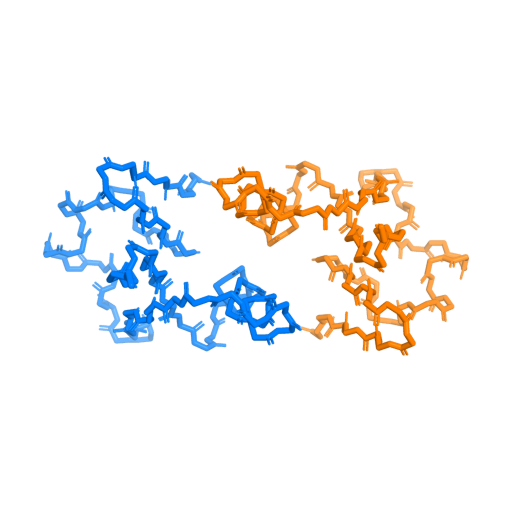94.94 53 PHE B N 1
ATOM 966 C CA . PHE B 1 53 ? 10.914 7.961 10.203 1 94.94 53 PHE B CA 1
ATOM 967 C C . PHE B 1 53 ? 11.094 8.578 8.82 1 94.94 53 PHE B C 1
ATOM 969 O O . PHE B 1 53 ? 11.883 8.086 8.008 1 94.94 53 PHE B O 1
ATOM 976 N N . LYS B 1 54 ? 10.289 9.633 8.508 1 94.94 54 LYS B N 1
ATOM 977 C CA . LYS B 1 54 ? 10.422 10.414 7.285 1 94.94 54 LYS B CA 1
ATOM 978 C C . LYS B 1 54 ? 10.062 9.594 6.055 1 94.94 54 LYS B C 1
ATOM 980 O O . LYS B 1 54 ? 10.617 9.797 4.977 1 94.94 54 LYS B O 1
ATOM 985 N N . LYS B 1 55 ? 9.18 8.562 6.277 1 94 55 LYS B N 1
ATOM 986 C CA . LYS B 1 55 ? 8.766 7.668 5.203 1 94 55 LYS B CA 1
ATOM 987 C C . LYS B 1 55 ? 7.281 7.828 4.898 1 94 55 LYS B C 1
ATOM 989 O O . LYS B 1 55 ? 6.5 8.219 5.77 1 94 55 LYS B O 1
ATOM 994 N N . ILE B 1 56 ? 6.984 7.523 3.643 1 95.56 56 ILE B N 1
ATOM 995 C CA . ILE B 1 56 ? 5.578 7.457 3.264 1 95.56 56 ILE B CA 1
ATOM 996 C C . ILE B 1 56 ? 5.258 6.07 2.705 1 95.56 56 ILE B C 1
ATOM 998 O O . ILE B 1 56 ? 6.152 5.367 2.227 1 95.56 56 ILE B O 1
ATOM 1002 N N . PRO B 1 57 ? 3.881 5.609 2.795 1 97.06 57 PRO B N 1
ATOM 1003 C CA . PRO B 1 57 ? 2.697 6.387 3.17 1 97.06 57 PRO B CA 1
ATOM 1004 C C . PRO B 1 57 ? 2.529 6.516 4.684 1 97.06 57 PRO B C 1
ATOM 1006 O O . PRO B 1 57 ? 3.08 5.711 5.438 1 97.06 57 PRO B O 1
ATOM 1009 N N . VAL B 1 58 ? 1.878 7.613 5.117 1 97.56 58 VAL B N 1
ATOM 1010 C CA . VAL B 1 58 ? 1.285 7.742 6.445 1 97.56 58 VAL B CA 1
ATOM 1011 C C . VAL B 1 58 ? -0.222 7.508 6.363 1 97.56 58 VAL B C 1
ATOM 1013 O O . VAL B 1 58 ? -0.898 8.078 5.5 1 97.56 58 VAL B O 1
ATOM 1016 N N . ILE B 1 59 ? -0.758 6.637 7.176 1 97.69 59 ILE B N 1
ATOM 1017 C CA . ILE B 1 59 ? -2.189 6.355 7.219 1 97.69 59 ILE B CA 1
ATOM 1018 C C . ILE B 1 59 ? -2.791 6.934 8.5 1 97.69 59 ILE B C 1
ATOM 1020 O O . ILE B 1 59 ? -2.35 6.605 9.602 1 97.69 59 ILE B O 1
ATOM 1024 N N . GLN B 1 60 ? -3.709 7.812 8.352 1 97.31 60 GLN B N 1
ATOM 1025 C CA . GLN B 1 60 ? -4.461 8.383 9.469 1 97.31 60 GLN B CA 1
ATOM 1026 C C . GLN B 1 60 ? -5.941 8.031 9.375 1 97.31 60 GLN B C 1
ATOM 1028 O O . GLN B 1 60 ? -6.609 8.391 8.398 1 97.31 60 GLN B O 1
ATOM 1033 N N . ASP B 1 61 ? -6.449 7.316 10.328 1 96.56 61 ASP B N 1
ATOM 1034 C CA . ASP B 1 61 ? -7.867 6.992 10.422 1 96.56 61 ASP B CA 1
ATOM 1035 C C . ASP B 1 61 ? -8.461 7.492 11.742 1 96.56 61 ASP B C 1
ATOM 1037 O O . ASP B 1 61 ? -8.414 6.793 12.75 1 96.56 61 ASP B O 1
ATOM 1041 N N . GLY B 1 62 ? -9.031 8.633 11.578 1 93.88 62 GLY B N 1
ATOM 1042 C CA . GLY B 1 62 ? -9.438 9.266 12.828 1 93.88 62 GLY B CA 1
ATOM 1043 C C . GLY B 1 62 ? -8.281 9.484 13.789 1 93.88 62 GLY B C 1
ATOM 1044 O O . GLY B 1 62 ? -7.312 10.172 13.453 1 93.88 62 GLY B O 1
ATOM 1045 N N . ASN B 1 63 ? -8.367 8.945 14.922 1 94.69 63 ASN B N 1
ATOM 1046 C CA . ASN B 1 63 ? -7.32 9.102 15.922 1 94.69 63 ASN B CA 1
ATOM 1047 C C . ASN B 1 63 ? -6.211 8.07 15.742 1 94.69 63 ASN B C 1
ATOM 1049 O O . ASN B 1 63 ? -5.188 8.133 16.422 1 94.69 63 ASN B O 1
ATOM 1053 N N . LEU B 1 64 ? -6.371 7.211 14.883 1 95.06 64 LEU B N 1
ATOM 1054 C CA . LEU B 1 64 ? -5.387 6.16 14.633 1 95.06 64 LEU B CA 1
ATOM 1055 C C . LEU B 1 64 ? -4.367 6.605 13.586 1 95.06 64 LEU B C 1
ATOM 1057 O O . LEU B 1 64 ? -4.738 7.031 12.492 1 95.06 64 LEU B O 1
ATOM 1061 N N . LEU B 1 65 ? -3.062 6.637 13.992 1 96.38 65 LEU B N 1
ATOM 1062 C CA . LEU B 1 65 ? -1.952 6.973 13.109 1 96.38 65 LEU B CA 1
ATOM 1063 C C . LEU B 1 65 ? -1.046 5.762 12.898 1 96.38 65 LEU B C 1
ATOM 1065 O O . LEU B 1 65 ? -0.555 5.172 13.859 1 96.38 65 LEU B O 1
ATOM 1069 N N . ILE B 1 66 ? -0.916 5.406 11.688 1 95.75 66 ILE B N 1
ATOM 1070 C CA . ILE B 1 66 ? -0.063 4.27 11.344 1 95.75 66 ILE B CA 1
ATOM 1071 C C . ILE B 1 66 ? 1.112 4.746 10.492 1 95.75 66 ILE B C 1
ATOM 1073 O O . ILE B 1 66 ? 0.918 5.398 9.469 1 95.75 66 ILE B O 1
ATOM 1077 N N . LEU B 1 67 ? 2.318 4.363 10.906 1 93.75 67 LEU B N 1
ATOM 1078 C CA . LEU B 1 67 ? 3.551 4.805 10.266 1 93.75 67 LEU B CA 1
ATOM 1079 C C . LEU B 1 67 ? 4.34 3.613 9.734 1 93.75 67 LEU B C 1
ATOM 1081 O O . LEU B 1 67 ? 4.25 2.51 10.273 1 93.75 67 LEU B O 1
ATOM 1085 N N . GLU B 1 68 ? 4.879 3.795 8.586 1 85 68 GLU B N 1
ATOM 1086 C CA . GLU B 1 68 ? 5.828 2.822 8.047 1 85 68 GLU B CA 1
ATOM 1087 C C . GLU B 1 68 ? 7.238 3.084 8.562 1 85 68 GLU B C 1
ATOM 1089 O O . GLU B 1 68 ? 7.668 4.234 8.664 1 85 68 GLU B O 1
ATOM 1094 N N . ARG B 1 69 ? 7.676 1.959 9.086 1 75.94 69 ARG B N 1
ATOM 1095 C CA . ARG B 1 69 ? 9.023 2.094 9.625 1 75.94 69 ARG B CA 1
ATOM 1096 C C . ARG B 1 69 ? 10.07 1.67 8.594 1 75.94 69 ARG B C 1
ATOM 1098 O O . ARG B 1 69 ? 9.805 0.81 7.754 1 75.94 69 ARG B O 1
#

Solvent-accessible surface area (backbone atoms only — not comparable to full-atom values): 7834 Å² total; per-residue (Å²): 131,83,71,46,33,36,36,32,32,30,90,84,36,63,33,15,37,50,43,55,50,50,33,60,74,72,62,49,73,59,43,75,43,78,50,46,65,92,76,44,46,45,71,33,66,80,39,33,74,76,37,78,71,50,52,70,33,35,43,30,49,67,90,45,74,46,76,52,126,132,83,71,50,34,35,33,34,30,30,88,84,37,64,34,15,37,48,44,52,50,49,34,59,74,70,63,49,74,60,43,75,44,80,51,48,64,92,76,42,46,43,70,33,66,81,39,32,73,77,37,78,71,49,50,69,33,36,42,31,48,68,90,45,77,47,76,51,126

Secondary structure (DSSP, 8-state):
----EEEEE-TT-HHHHHHHHHHHHTT---EEEE--GGGTGGGSHHHHTT-TT--S-EEEETTEEEE--/----EEEEE-TT-HHHHHHHHHHHHTT---EEEE--GGGTGGGSHHHHTT-TT--S--EEETTEEE---

pLDDT: mean 94.5, std 6.16, range [55.91, 98.19]

Sequence (138 aa):
MSVTLVITVDHLSQPARALSLLCRVIKAPHNEKYIQLMKGQHLRKSFTDVNPFKKIPVIQDGNLLILERMSVTLVITVDHLSQPARALSLLCRVIKAPHNEKYIQLMKGQHLRKSFTDVNPFKKIPVIQDGNLLILER

InterPro domains:
  IPR004045 Glutathione S-transferase, N-terminal [PF02798] (14-68)
  IPR004045 Glutathione S-transferase, N-terminal [PS50404] (3-69)
  IPR036249 Thioredoxin-like superfamily [SSF52833] (5-68)
  IPR051369 Glutathione S-transferase Theta [PTHR43917] (5-68)

Radius of gyration: 15.28 Å; Cα contacts (8 Å, |Δi|>4): 247; chains: 2; bounding box: 34×40×31 Å

Nearest PDB structures (foldseek):
  4hi7-assembly1_B  TM=9.081E-01  e=4.777E-05  Drosophila mojavensis
  9f7k-assembly1_B  TM=8.620E-01  e=8.297E-05  Drosophila melanogaster American nodavirus (ANV) SW-2009a
  3vwx-assembly2_B  TM=8.987E-01  e=2.503E-04  Musca domestica
  3m8n-assembly1_B  TM=9.128E-01  e=3.299E-04  Rhodopseudomonas palustris
  6zb6-assembly1_A  TM=8.168E-01  e=3.788E-04  Lolium rigidum